Protein AF-A0AAN8GK12-F1 (afdb_monomer_lite)

Sequence (147 aa):
MERQEWARNTLERAATLGNDVYYRARRRQIDWPDCNQKQRMKSPSSPKFTSLEEAFSSIQSYLSTTTQSCQKYYKSCVCPSRKDISHCCRFHHNKAYNIQSYPQEDVHMIIPPGSYSVSARSHIDGINQSHIIHIREGQTVDVDFVL

Foldseek 3Di:
DVVVVVVVVVVVVVVVVVVVVVVVVVVVDDPDPDPPPPPPPVPVPPPPQVDPVSVVVVVVVVLVVVLVVLVVVVVPDPDADPVNVVCCVPRVVPPVPPPPPPPDDFDDDDDDFAWDKDKDADPPPRDIDIDIDGDDPPDDDGDDDDD

Structure (mmCIF, N/CA/C/O backbone):
data_AF-A0AAN8GK12-F1
#
_entry.id   AF-A0AAN8GK12-F1
#
loop_
_atom_site.group_PDB
_atom_site.id
_atom_site.type_symbol
_atom_site.label_atom_id
_atom_site.label_alt_id
_atom_site.label_comp_id
_atom_site.label_asym_id
_atom_site.label_entity_id
_atom_site.label_seq_id
_atom_site.pdbx_PDB_ins_code
_atom_site.Cartn_x
_atom_site.Cartn_y
_atom_site.Cartn_z
_atom_site.occupancy
_atom_site.B_iso_or_equiv
_atom_site.auth_seq_id
_atom_site.auth_comp_id
_atom_site.auth_asym_id
_atom_site.auth_atom_id
_atom_site.pdbx_PDB_model_num
ATOM 1 N N . MET A 1 1 ? 2.435 -26.836 -48.153 1.00 59.44 1 MET A N 1
ATOM 2 C CA . MET A 1 1 ? 3.652 -26.053 -47.835 1.00 59.44 1 MET A CA 1
ATOM 3 C C . MET A 1 1 ? 3.492 -25.197 -46.573 1.00 59.44 1 MET A C 1
ATOM 5 O O . MET A 1 1 ? 4.409 -25.175 -45.770 1.00 59.44 1 MET A O 1
ATOM 9 N N . GLU A 1 2 ? 2.319 -24.617 -46.307 1.00 74.44 2 GLU A N 1
ATOM 10 C CA . GLU A 1 2 ? 2.029 -23.738 -45.150 1.00 74.44 2 GLU A CA 1
ATOM 11 C C . GLU A 1 2 ? 2.400 -24.287 -43.749 1.00 74.44 2 GLU A C 1
ATOM 13 O O . GLU A 1 2 ? 2.982 -23.581 -42.929 1.00 74.44 2 GLU A O 1
ATOM 18 N N . ARG A 1 3 ? 2.143 -25.575 -43.468 1.00 77.75 3 ARG A N 1
ATOM 19 C CA . ARG A 1 3 ? 2.438 -26.189 -42.154 1.00 77.75 3 ARG A CA 1
ATOM 20 C C . ARG A 1 3 ? 3.937 -26.244 -41.829 1.00 77.75 3 ARG A C 1
ATOM 22 O O . ARG A 1 3 ? 4.320 -26.116 -40.669 1.00 77.75 3 ARG A O 1
ATOM 29 N N . GLN A 1 4 ? 4.779 -26.454 -42.841 1.00 82.00 4 GLN A N 1
ATOM 30 C CA . GLN A 1 4 ? 6.233 -26.520 -42.658 1.00 82.00 4 GLN A CA 1
ATOM 31 C C . GLN A 1 4 ? 6.817 -25.129 -42.402 1.00 82.00 4 GLN A C 1
ATOM 33 O O . GLN A 1 4 ? 7.702 -24.973 -41.565 1.00 82.00 4 GLN A O 1
ATOM 38 N N . GLU A 1 5 ? 6.272 -24.111 -43.061 1.00 85.25 5 GLU A N 1
ATOM 39 C CA . GLU A 1 5 ? 6.690 -22.723 -42.892 1.00 85.25 5 GLU A CA 1
ATOM 40 C C . GLU A 1 5 ? 6.255 -22.151 -41.537 1.00 85.25 5 GLU A C 1
ATOM 42 O O . GLU A 1 5 ? 7.057 -21.526 -40.843 1.00 85.25 5 GLU A O 1
ATOM 47 N N . TRP A 1 6 ? 5.038 -22.477 -41.085 1.00 88.75 6 TRP A N 1
ATOM 48 C CA . TRP A 1 6 ? 4.589 -22.186 -39.720 1.00 88.75 6 TRP A CA 1
ATOM 49 C C . TRP A 1 6 ? 5.506 -22.812 -38.660 1.00 88.75 6 TRP A C 1
ATOM 51 O O . TRP A 1 6 ? 5.907 -22.139 -37.705 1.00 88.75 6 TRP A O 1
ATOM 61 N N . ALA A 1 7 ? 5.874 -24.085 -38.836 1.00 91.25 7 ALA A N 1
ATOM 62 C CA . ALA A 1 7 ? 6.748 -24.790 -37.903 1.00 91.25 7 ALA A CA 1
ATOM 63 C C . ALA A 1 7 ? 8.144 -24.153 -37.858 1.00 91.25 7 ALA A C 1
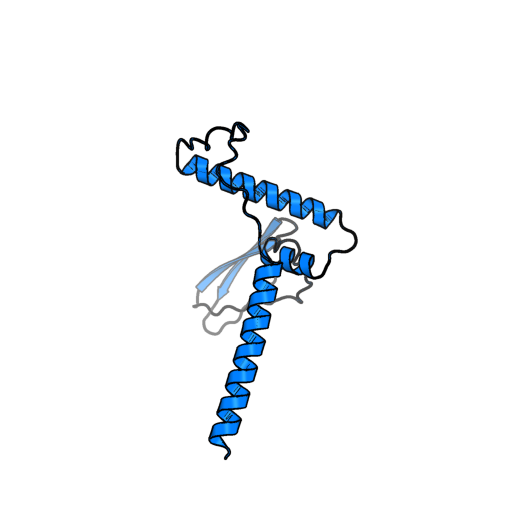ATOM 65 O O . ALA A 1 7 ? 8.675 -23.906 -36.775 1.00 91.25 7 ALA A O 1
ATOM 66 N N . ARG A 1 8 ? 8.705 -23.813 -39.026 1.00 91.44 8 ARG A N 1
ATOM 67 C CA . ARG A 1 8 ? 10.003 -23.137 -39.144 1.00 91.44 8 ARG A CA 1
ATOM 68 C C . ARG A 1 8 ? 9.999 -21.779 -38.440 1.00 91.44 8 ARG A C 1
ATOM 70 O O . ARG A 1 8 ? 10.873 -21.524 -37.619 1.00 91.44 8 ARG A O 1
ATOM 77 N N . ASN A 1 9 ? 8.985 -20.951 -38.693 1.00 91.94 9 ASN A N 1
ATOM 78 C CA . ASN A 1 9 ? 8.864 -19.617 -38.096 1.00 91.94 9 ASN A CA 1
ATOM 79 C C . ASN A 1 9 ? 8.667 -19.677 -36.572 1.00 91.94 9 ASN A C 1
ATOM 81 O O . ASN A 1 9 ? 9.206 -18.853 -35.832 1.00 91.94 9 ASN A O 1
ATOM 85 N N . THR A 1 10 ? 7.914 -20.666 -36.085 1.00 93.50 10 THR A N 1
ATOM 86 C CA . THR A 1 10 ? 7.683 -20.862 -34.646 1.00 93.50 10 THR A CA 1
ATOM 87 C C . THR A 1 10 ? 8.961 -21.305 -33.937 1.00 93.50 10 THR A C 1
ATOM 89 O O . THR A 1 10 ? 9.291 -20.771 -32.877 1.00 93.50 10 THR A O 1
ATOM 92 N N . LEU A 1 11 ? 9.710 -22.233 -34.540 1.00 94.31 11 LEU A N 1
ATOM 93 C CA . LEU A 1 11 ? 11.001 -22.692 -34.025 1.00 94.31 11 LEU A CA 1
ATOM 94 C C . LEU A 1 11 ? 12.042 -21.572 -34.012 1.00 94.31 11 LEU A C 1
ATOM 96 O O . LEU A 1 11 ? 12.731 -21.394 -33.012 1.00 94.31 11 LEU A O 1
ATOM 100 N N . GLU A 1 12 ? 12.119 -20.787 -35.086 1.00 95.12 12 GLU A N 1
ATOM 101 C CA . GLU A 1 12 ? 13.024 -19.642 -35.187 1.00 95.12 12 GLU A CA 1
ATOM 102 C C . GLU A 1 12 ? 12.725 -18.611 -34.092 1.00 95.12 12 GLU A C 1
ATOM 104 O O . GLU A 1 12 ? 13.612 -18.239 -33.324 1.00 95.12 12 GLU A O 1
ATOM 109 N N . ARG A 1 13 ? 11.449 -18.247 -33.913 1.00 93.62 13 ARG A N 1
ATOM 110 C CA . ARG A 1 13 ? 11.018 -17.327 -32.852 1.00 93.62 13 ARG A CA 1
ATOM 111 C C . ARG A 1 13 ? 11.324 -17.860 -31.450 1.00 93.62 13 ARG A C 1
ATOM 113 O O . ARG A 1 13 ? 11.760 -17.092 -30.590 1.00 93.62 13 ARG A O 1
ATOM 120 N N . ALA A 1 14 ? 11.093 -19.151 -31.209 1.00 96.06 14 ALA A N 1
ATOM 121 C CA . ALA A 1 14 ? 11.405 -19.787 -29.932 1.00 96.06 14 ALA A CA 1
ATOM 122 C C . ALA A 1 14 ? 12.916 -19.776 -29.652 1.00 96.06 14 ALA A C 1
ATOM 124 O O . ALA A 1 14 ? 13.329 -19.462 -28.535 1.00 96.06 14 ALA A O 1
ATOM 125 N N . ALA A 1 15 ? 13.740 -20.038 -30.669 1.00 95.50 15 ALA A N 1
ATOM 126 C CA . ALA A 1 15 ? 15.195 -19.996 -30.563 1.00 95.50 15 ALA A CA 1
ATOM 127 C C . ALA A 1 15 ? 15.713 -18.576 -30.281 1.00 95.50 15 ALA A C 1
ATOM 129 O O . ALA A 1 15 ? 16.569 -18.395 -29.411 1.00 95.50 15 ALA A O 1
ATOM 130 N N . THR A 1 16 ? 15.173 -17.555 -30.955 1.00 96.31 16 THR A N 1
ATOM 131 C CA . THR A 1 16 ? 15.524 -16.152 -30.687 1.00 96.31 16 THR A CA 1
ATOM 132 C C . THR A 1 16 ? 15.170 -15.763 -29.256 1.00 96.31 16 THR A C 1
ATOM 134 O O . THR A 1 16 ? 16.016 -15.228 -28.542 1.00 96.31 16 THR A O 1
ATOM 137 N N . LEU A 1 17 ? 13.952 -16.080 -28.802 1.00 95.88 17 LEU A N 1
ATOM 138 C CA . LEU A 1 17 ? 13.515 -15.768 -27.441 1.00 95.88 17 LEU A CA 1
ATOM 139 C C . LEU A 1 17 ? 14.358 -16.503 -26.388 1.00 95.88 17 LEU A C 1
ATOM 141 O O . LEU A 1 17 ? 14.730 -15.905 -25.379 1.00 95.88 17 LEU A O 1
ATOM 145 N N . GLY A 1 18 ? 14.688 -17.774 -26.633 1.00 96.75 18 GLY A N 1
ATOM 146 C CA . GLY A 1 18 ? 15.549 -18.570 -25.760 1.00 96.75 18 GLY A CA 1
ATOM 147 C C . GLY A 1 18 ? 16.941 -17.957 -25.602 1.00 96.75 18 GLY A C 1
ATOM 148 O O . GLY A 1 18 ? 17.416 -17.791 -24.477 1.00 96.75 18 GLY A O 1
ATOM 149 N N . ASN A 1 19 ? 17.558 -17.534 -26.708 1.00 97.06 19 ASN A N 1
ATOM 150 C CA . ASN A 1 19 ? 18.840 -16.826 -26.681 1.00 97.06 19 ASN A CA 1
ATOM 151 C C . ASN A 1 19 ? 18.746 -15.499 -25.921 1.00 97.06 19 ASN A C 1
ATOM 153 O O . ASN A 1 19 ? 19.589 -15.201 -25.075 1.00 97.06 19 ASN A O 1
ATOM 157 N N . ASP A 1 20 ? 17.694 -14.724 -26.164 1.00 95.94 20 ASP A N 1
ATOM 158 C CA . ASP A 1 20 ? 17.450 -13.456 -25.480 1.00 95.94 20 ASP A CA 1
ATOM 159 C C . ASP A 1 20 ? 17.355 -13.626 -23.961 1.00 95.94 20 ASP A C 1
ATOM 161 O O . ASP A 1 20 ? 17.958 -12.866 -23.195 1.00 95.94 20 ASP A O 1
ATOM 165 N N . VAL A 1 21 ? 16.610 -14.640 -23.515 1.00 96.06 21 VAL A N 1
ATOM 166 C CA . VAL A 1 21 ? 16.471 -14.993 -22.100 1.00 96.06 21 VAL A CA 1
ATOM 167 C C . VAL A 1 21 ? 17.815 -15.431 -21.526 1.00 96.06 21 VAL A C 1
ATOM 169 O O . VAL A 1 21 ? 18.203 -14.926 -20.472 1.00 96.06 21 VAL A O 1
ATOM 172 N N . TYR A 1 22 ? 18.561 -16.286 -22.230 1.00 95.06 22 TYR A N 1
ATOM 173 C CA . TYR A 1 22 ? 19.890 -16.731 -21.813 1.00 95.06 22 TYR A CA 1
ATOM 174 C C . TYR A 1 22 ? 20.859 -15.555 -21.625 1.00 95.06 22 TYR A C 1
ATOM 176 O O . TYR A 1 22 ? 21.443 -15.401 -20.553 1.00 95.06 22 TYR A O 1
ATOM 184 N N . TYR A 1 23 ? 20.986 -14.661 -22.609 1.00 96.25 23 TYR A N 1
ATOM 185 C CA . TYR A 1 23 ? 21.886 -13.510 -22.499 1.00 96.25 23 TYR A CA 1
ATOM 186 C C . TYR A 1 23 ? 21.418 -12.482 -21.461 1.00 96.25 23 TYR A C 1
ATOM 188 O O . TYR A 1 23 ? 22.244 -11.798 -20.850 1.00 96.25 23 TYR A O 1
ATOM 196 N N . ARG A 1 24 ? 20.106 -12.341 -21.221 1.00 92.88 24 ARG A N 1
ATOM 197 C CA . ARG A 1 24 ? 19.586 -11.527 -20.106 1.00 92.88 24 ARG A CA 1
ATOM 198 C C . ARG A 1 24 ? 19.921 -12.149 -18.752 1.00 92.88 24 ARG A C 1
ATOM 200 O O . ARG A 1 24 ? 20.340 -11.413 -17.864 1.00 92.88 24 ARG A O 1
ATOM 207 N N . ALA A 1 25 ? 19.761 -13.462 -18.599 1.00 91.25 25 ALA A N 1
ATOM 208 C CA . ALA A 1 25 ? 20.093 -14.182 -17.373 1.00 91.25 25 ALA A CA 1
ATOM 209 C C . ALA A 1 25 ? 21.598 -14.128 -17.092 1.00 91.25 25 ALA A C 1
ATOM 211 O O . ALA A 1 25 ? 21.996 -13.756 -15.997 1.00 91.25 25 ALA A O 1
ATOM 212 N N . ARG A 1 26 ? 22.432 -14.369 -18.109 1.00 90.75 26 ARG A N 1
ATOM 213 C CA . ARG A 1 26 ? 23.894 -14.284 -18.016 1.00 90.75 26 ARG A CA 1
ATOM 214 C C . ARG A 1 26 ? 24.384 -12.886 -17.635 1.00 90.75 26 ARG A C 1
ATOM 216 O O . ARG A 1 26 ? 25.272 -12.759 -16.808 1.00 90.75 26 ARG A O 1
ATOM 223 N N . ARG A 1 27 ? 23.778 -11.818 -18.170 1.00 87.88 27 ARG A N 1
ATOM 224 C CA . ARG A 1 27 ? 24.081 -10.434 -17.738 1.00 87.88 27 ARG A CA 1
ATOM 225 C C . ARG A 1 27 ? 23.664 -10.136 -16.297 1.00 87.88 27 ARG A C 1
ATOM 227 O O . ARG A 1 27 ? 24.172 -9.193 -15.707 1.00 87.88 27 ARG A O 1
ATOM 234 N N . ARG A 1 28 ? 22.710 -10.896 -15.760 1.00 86.25 28 ARG A N 1
ATOM 235 C CA . ARG A 1 28 ? 22.247 -10.827 -14.368 1.00 86.25 28 ARG A CA 1
ATOM 236 C C . ARG A 1 28 ? 22.865 -11.924 -13.508 1.00 86.25 28 ARG A C 1
ATOM 238 O O . ARG A 1 28 ? 22.375 -12.152 -12.405 1.00 86.25 28 ARG A O 1
ATOM 245 N N . GLN A 1 29 ? 23.882 -12.623 -14.006 1.00 82.19 29 GLN A N 1
ATOM 246 C CA . GLN A 1 29 ? 24.597 -13.594 -13.206 1.00 82.19 29 GLN A CA 1
ATOM 247 C C . GLN A 1 29 ? 25.250 -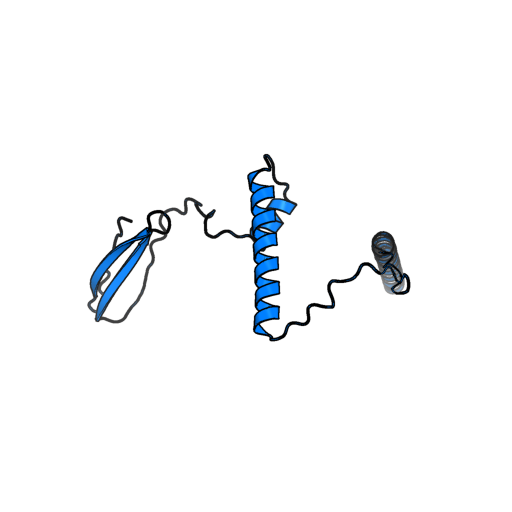12.832 -12.056 1.00 82.19 29 GLN A C 1
ATOM 249 O O . GLN A 1 29 ? 26.110 -11.980 -12.261 1.00 82.19 29 GLN A O 1
ATOM 254 N N . ILE A 1 30 ? 24.748 -13.088 -10.856 1.00 79.31 30 ILE A N 1
ATOM 255 C CA . ILE A 1 30 ? 25.344 -12.620 -9.618 1.00 79.31 30 ILE A CA 1
ATOM 256 C C . ILE A 1 30 ? 26.278 -13.744 -9.199 1.00 79.31 30 ILE A C 1
ATOM 258 O O . ILE A 1 30 ? 25.814 -14.859 -8.949 1.00 79.31 30 ILE A O 1
ATOM 262 N N . ASP A 1 31 ? 27.576 -13.455 -9.148 1.00 76.31 31 ASP A N 1
ATOM 263 C CA . ASP A 1 31 ? 28.513 -14.311 -8.434 1.00 76.31 31 ASP A CA 1
ATOM 264 C C . ASP A 1 31 ? 28.177 -14.183 -6.956 1.00 76.31 31 ASP A C 1
ATOM 266 O O . ASP A 1 31 ? 28.542 -13.224 -6.271 1.00 76.31 31 ASP A O 1
ATOM 270 N N . TRP A 1 32 ? 27.375 -15.133 -6.485 1.00 68.19 32 TRP A N 1
ATOM 271 C CA . TRP A 1 32 ? 27.156 -15.296 -5.065 1.00 68.19 32 TRP A CA 1
ATOM 272 C C . TRP A 1 32 ? 28.509 -15.649 -4.455 1.00 68.19 32 TRP A C 1
ATOM 274 O O . TRP A 1 32 ? 29.127 -16.619 -4.902 1.00 68.19 32 TRP A O 1
ATOM 284 N N . PRO A 1 33 ? 29.005 -14.870 -3.482 1.00 64.69 33 PRO A N 1
ATOM 285 C CA . PRO A 1 33 ? 30.256 -15.199 -2.829 1.00 64.69 33 PRO A CA 1
ATOM 286 C C . PRO A 1 33 ? 30.152 -16.615 -2.263 1.00 64.69 33 PRO A C 1
ATOM 288 O O . PRO A 1 33 ? 29.170 -16.959 -1.600 1.00 64.69 33 PRO A O 1
ATOM 291 N N . ASP A 1 34 ? 31.153 -17.438 -2.570 1.00 60.97 34 ASP A N 1
ATOM 292 C CA . ASP A 1 34 ? 31.234 -18.806 -2.083 1.00 60.97 34 ASP A CA 1
ATOM 293 C C . ASP A 1 34 ? 31.161 -18.771 -0.548 1.00 60.97 34 ASP A C 1
ATOM 295 O O . ASP A 1 34 ? 31.974 -18.125 0.124 1.00 60.97 34 ASP A O 1
ATOM 299 N N . CYS A 1 35 ? 30.160 -19.452 0.012 1.00 55.00 35 CYS A N 1
ATOM 300 C CA . CYS A 1 35 ? 29.908 -19.547 1.454 1.00 55.00 35 CYS A CA 1
ATOM 301 C C . CYS A 1 35 ? 31.143 -20.056 2.232 1.00 55.00 35 CYS A C 1
ATOM 303 O O . CYS A 1 35 ? 31.200 -19.973 3.460 1.00 55.00 35 CYS A O 1
ATOM 305 N N . ASN A 1 36 ? 32.148 -20.590 1.536 1.00 52.88 36 ASN A N 1
ATOM 306 C CA . ASN A 1 36 ? 33.360 -21.129 2.130 1.00 52.88 36 ASN A CA 1
ATOM 307 C C . ASN A 1 36 ? 34.418 -20.102 2.535 1.00 52.88 36 ASN A C 1
ATOM 309 O O . ASN A 1 36 ? 35.355 -20.468 3.255 1.00 52.88 36 ASN A O 1
ATOM 313 N N . GLN A 1 37 ? 34.286 -18.822 2.178 1.00 51.56 37 GLN A N 1
ATOM 314 C CA . GLN A 1 37 ? 35.198 -17.816 2.709 1.00 51.56 37 GLN A CA 1
ATOM 315 C C . GLN A 1 37 ? 34.747 -17.403 4.109 1.00 51.56 37 GLN A C 1
ATOM 317 O O . GLN A 1 37 ? 34.008 -16.445 4.311 1.00 51.56 37 GLN A O 1
ATOM 322 N N . LYS A 1 38 ? 35.237 -18.167 5.090 1.00 52.09 38 LYS A N 1
ATOM 323 C CA . LYS A 1 38 ? 35.250 -17.882 6.528 1.00 52.09 38 LYS A CA 1
ATOM 324 C C . LYS A 1 38 ? 35.940 -16.543 6.822 1.00 52.09 38 LYS A C 1
ATOM 326 O O . LYS A 1 38 ? 36.965 -16.495 7.499 1.00 52.09 38 LYS A O 1
ATOM 331 N N . GLN A 1 39 ? 35.379 -15.428 6.374 1.00 51.69 39 GLN A N 1
ATOM 332 C CA . GLN A 1 39 ? 35.595 -14.173 7.058 1.00 51.69 39 GLN A CA 1
ATOM 333 C C . GLN A 1 39 ? 34.758 -14.222 8.327 1.00 51.69 39 GLN A C 1
ATOM 335 O O . GLN A 1 39 ? 33.555 -13.985 8.337 1.00 51.69 39 GLN A O 1
ATOM 340 N N . ARG A 1 40 ? 35.477 -14.522 9.413 1.00 47.25 40 ARG A N 1
ATOM 341 C CA . ARG A 1 40 ? 35.248 -14.062 10.788 1.00 47.25 40 ARG A CA 1
ATOM 342 C C . ARG A 1 40 ? 35.077 -12.532 10.849 1.00 47.25 40 ARG A C 1
ATOM 344 O O . ARG A 1 40 ? 35.705 -11.866 11.668 1.00 47.25 40 ARG A O 1
ATOM 351 N N . MET A 1 41 ? 34.175 -11.956 10.061 1.00 44.81 41 MET A N 1
ATOM 352 C CA . MET A 1 41 ? 33.330 -10.934 10.642 1.00 44.81 41 MET A CA 1
ATOM 353 C C . MET A 1 41 ? 32.585 -11.694 11.722 1.00 44.81 41 MET A C 1
ATOM 355 O O . MET A 1 41 ? 31.910 -12.682 11.439 1.00 44.81 41 MET A O 1
ATOM 359 N N . LYS A 1 42 ? 32.809 -11.329 12.982 1.00 49.81 42 LYS A N 1
ATOM 360 C CA . LYS A 1 42 ? 31.868 -11.697 14.025 1.00 49.81 42 LYS A CA 1
ATOM 361 C C . LYS A 1 42 ? 30.536 -11.158 13.509 1.00 49.81 42 LYS A C 1
ATOM 363 O O . LYS A 1 42 ? 30.266 -9.974 13.674 1.00 49.81 42 LYS A O 1
ATOM 368 N N . SER A 1 43 ? 29.738 -11.993 12.837 1.00 47.44 43 SER A N 1
ATOM 369 C CA . SER A 1 43 ? 28.304 -11.790 12.847 1.00 47.44 43 SER A CA 1
ATOM 370 C C . SER A 1 43 ? 28.029 -11.565 14.327 1.00 47.44 43 SER A C 1
ATOM 372 O O . SER A 1 43 ? 28.452 -12.434 15.110 1.00 47.44 43 SER A O 1
ATOM 374 N N . PRO A 1 44 ? 27.470 -10.418 14.761 1.00 51.94 44 PRO A N 1
ATOM 375 C CA . PRO A 1 44 ? 26.889 -10.391 16.091 1.00 51.94 44 PRO A CA 1
ATOM 376 C C . PRO A 1 44 ? 26.048 -11.655 16.118 1.00 51.94 44 PRO A C 1
ATOM 378 O O . PRO A 1 44 ? 25.256 -11.861 15.195 1.00 51.94 44 PRO A O 1
ATOM 381 N N . SER A 1 45 ? 26.440 -12.580 17.003 1.00 57.31 45 SER A N 1
ATOM 382 C CA . SER A 1 45 ? 25.903 -13.934 17.106 1.00 57.31 45 SER A CA 1
ATOM 383 C C . SER A 1 45 ? 24.462 -13.889 16.657 1.00 57.31 45 SER A C 1
ATOM 385 O O . SER A 1 45 ? 23.753 -13.073 17.250 1.00 57.31 45 SER A O 1
ATOM 387 N N . SER A 1 46 ? 24.105 -14.633 15.594 1.00 56.62 46 SER A N 1
ATOM 388 C CA . SER A 1 46 ? 22.751 -14.683 15.018 1.00 56.62 46 SER A CA 1
ATOM 389 C C . SER A 1 46 ? 21.769 -14.315 16.115 1.00 56.62 46 SER A C 1
ATOM 391 O O . SER A 1 46 ? 21.765 -15.078 17.090 1.00 56.62 46 SER A O 1
ATOM 393 N N . PRO A 1 47 ? 21.159 -13.106 16.070 1.00 58.28 47 PRO A N 1
ATOM 394 C CA . PRO A 1 47 ? 20.588 -12.473 17.249 1.00 58.28 47 PRO A CA 1
ATOM 395 C C . PRO A 1 47 ? 19.780 -13.536 17.953 1.00 58.28 47 PRO A C 1
ATOM 397 O O . PRO A 1 47 ? 18.874 -14.124 17.359 1.00 58.28 47 PRO A O 1
ATOM 400 N N . LYS A 1 48 ? 20.245 -13.918 19.146 1.00 60.91 48 LYS A N 1
ATOM 401 C CA . LYS A 1 48 ? 19.566 -14.924 19.947 1.00 60.91 48 LYS A CA 1
ATOM 402 C C . LYS A 1 48 ? 18.328 -14.213 20.447 1.00 60.91 48 LYS A C 1
ATOM 404 O O . LYS A 1 48 ? 18.329 -13.719 21.564 1.00 60.91 48 LYS A O 1
ATOM 409 N N . PHE A 1 49 ? 17.340 -14.074 19.570 1.00 58.72 49 PHE A N 1
ATOM 410 C CA . PHE A 1 49 ? 16.052 -13.534 19.924 1.00 58.72 49 PHE A CA 1
ATOM 411 C C . PHE A 1 49 ? 15.528 -14.468 20.998 1.00 58.72 49 PHE A C 1
ATOM 413 O O . PHE A 1 49 ? 15.305 -15.658 20.769 1.00 58.72 49 PHE A O 1
ATOM 420 N N . THR A 1 50 ? 15.457 -13.940 22.208 1.00 76.19 50 THR A N 1
ATOM 421 C CA . THR A 1 50 ? 15.050 -14.690 23.392 1.00 76.19 50 THR A CA 1
ATOM 422 C C . THR A 1 50 ? 13.549 -14.962 23.369 1.00 76.19 50 THR A C 1
ATOM 424 O O . THR A 1 50 ? 13.060 -15.845 24.069 1.00 76.19 50 THR A O 1
ATOM 427 N N . SER A 1 51 ? 12.821 -14.241 22.513 1.00 87.38 51 SER A N 1
ATOM 428 C CA . SER A 1 51 ? 11.391 -14.376 22.283 1.00 87.38 51 SER A CA 1
ATOM 429 C C . SER A 1 51 ? 11.014 -13.953 20.859 1.00 87.38 51 SER A C 1
ATOM 431 O O . SER A 1 51 ? 11.751 -13.227 20.187 1.00 87.38 51 SER A O 1
ATOM 433 N N . LEU A 1 52 ? 9.831 -14.379 20.407 1.00 89.94 52 LEU A N 1
ATOM 434 C CA . LEU A 1 52 ? 9.235 -13.911 19.150 1.00 89.94 52 LEU A CA 1
ATOM 435 C C . LEU A 1 52 ? 9.019 -12.390 19.151 1.00 89.94 52 LEU A C 1
ATOM 437 O O . LEU A 1 52 ? 9.206 -11.748 18.122 1.00 89.94 52 LEU A O 1
ATOM 441 N N . GLU A 1 53 ? 8.692 -11.814 20.309 1.00 90.81 53 GLU A N 1
ATOM 442 C CA . GLU A 1 53 ? 8.468 -10.374 20.468 1.00 90.81 53 GLU A CA 1
ATOM 443 C C . GLU A 1 53 ? 9.739 -9.563 20.193 1.00 90.81 53 GLU A C 1
ATOM 445 O O . GLU A 1 53 ? 9.699 -8.530 19.526 1.00 90.81 53 GLU A O 1
ATOM 450 N N . GLU A 1 54 ? 10.896 -10.061 20.634 1.00 87.56 54 GLU A N 1
ATOM 451 C CA . GLU A 1 54 ? 12.191 -9.428 20.374 1.00 87.56 54 GLU A CA 1
ATOM 452 C C . GLU A 1 54 ? 12.556 -9.476 18.880 1.00 87.56 54 GLU A C 1
ATOM 454 O O . GLU A 1 54 ? 13.061 -8.499 18.322 1.00 87.56 54 GLU A O 1
ATOM 459 N N . ALA A 1 55 ? 12.243 -10.588 18.205 1.00 91.00 55 ALA A N 1
ATOM 460 C CA . ALA A 1 55 ? 12.431 -10.720 16.763 1.00 91.00 55 ALA A CA 1
ATOM 461 C C . ALA A 1 55 ? 11.534 -9.748 15.978 1.00 91.00 55 ALA A C 1
ATOM 463 O O . ALA A 1 55 ? 12.026 -9.026 15.106 1.00 91.00 55 ALA A O 1
ATOM 464 N N . PHE A 1 56 ? 10.239 -9.672 16.306 1.00 94.50 56 PHE A N 1
ATOM 465 C CA . PHE A 1 56 ? 9.322 -8.728 15.661 1.00 94.50 56 PHE A CA 1
ATOM 466 C C . PHE A 1 56 ? 9.688 -7.273 15.960 1.00 94.50 56 PHE A C 1
ATOM 468 O O . PHE A 1 56 ? 9.692 -6.456 15.039 1.00 94.50 56 PHE A O 1
ATOM 475 N N . SER A 1 57 ? 10.104 -6.964 17.191 1.00 90.19 57 SER A N 1
ATOM 476 C CA . SER A 1 57 ? 10.608 -5.638 17.573 1.00 90.19 57 SER A CA 1
ATOM 477 C C . SER A 1 57 ? 11.851 -5.244 16.772 1.00 90.19 57 SER A C 1
ATOM 479 O O . SER A 1 57 ? 11.976 -4.104 16.324 1.00 90.19 57 SER A O 1
ATOM 481 N N . SER A 1 58 ? 12.767 -6.188 16.535 1.00 92.06 58 SER A N 1
ATOM 482 C CA . SER A 1 58 ? 13.957 -5.960 15.711 1.00 92.06 58 SER A CA 1
ATOM 483 C C . SER A 1 58 ? 13.596 -5.656 14.256 1.00 92.06 58 SER A C 1
ATOM 485 O O . SER A 1 58 ? 14.088 -4.674 13.691 1.00 92.06 58 SER A O 1
ATOM 487 N N . ILE A 1 59 ? 12.682 -6.435 13.668 1.00 93.12 59 ILE A N 1
ATOM 488 C CA . ILE A 1 59 ? 12.176 -6.193 12.310 1.00 93.12 59 ILE A CA 1
ATOM 489 C C . ILE A 1 59 ? 11.482 -4.829 12.244 1.00 93.12 59 ILE A C 1
ATOM 491 O O . ILE A 1 59 ? 11.773 -4.036 11.351 1.00 93.12 59 ILE A O 1
ATOM 495 N N . GLN A 1 60 ? 10.614 -4.516 13.206 1.00 91.19 60 GLN A N 1
ATOM 496 C CA . GLN A 1 60 ? 9.906 -3.239 13.272 1.00 91.19 60 GLN A CA 1
ATOM 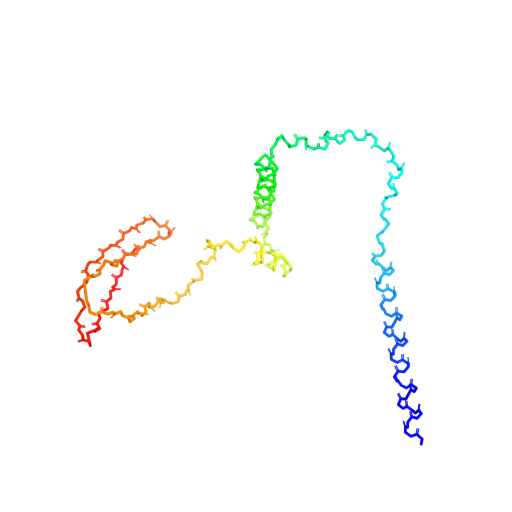497 C C . GLN A 1 60 ? 10.873 -2.055 13.375 1.00 91.19 60 GLN A C 1
ATOM 499 O O . GLN A 1 60 ? 10.696 -1.053 12.676 1.00 91.19 60 GLN A O 1
ATOM 504 N N . SER A 1 61 ? 11.914 -2.174 14.200 1.00 90.94 61 SER A N 1
ATOM 505 C CA . SER A 1 61 ? 12.969 -1.167 14.322 1.00 90.94 61 SER A CA 1
ATOM 506 C C . SER A 1 61 ? 13.686 -0.961 12.987 1.00 90.94 61 SER A C 1
ATOM 508 O O . SER A 1 61 ? 13.757 0.163 12.489 1.00 90.94 61 SER A O 1
ATOM 510 N N . TYR A 1 62 ? 14.105 -2.046 12.328 1.00 93.19 62 TYR A N 1
ATOM 511 C CA . TYR A 1 62 ? 14.784 -1.979 11.034 1.00 93.19 62 TYR A CA 1
ATOM 512 C C . TYR A 1 62 ? 13.912 -1.348 9.937 1.00 93.19 62 TYR A C 1
ATOM 514 O O . TYR A 1 62 ? 14.375 -0.482 9.186 1.00 93.19 62 TYR A O 1
ATOM 522 N N . LEU A 1 63 ? 12.631 -1.724 9.869 1.00 90.75 63 LEU A N 1
ATOM 523 C CA . LEU A 1 63 ? 11.660 -1.134 8.942 1.00 90.75 63 LEU A CA 1
ATOM 524 C C . LEU A 1 63 ? 11.460 0.364 9.211 1.00 90.75 63 LEU A C 1
ATOM 526 O O . LEU A 1 63 ? 11.408 1.163 8.270 1.00 90.75 63 LEU A O 1
ATOM 530 N N . SER A 1 64 ? 11.412 0.761 10.484 1.00 87.62 64 SER A N 1
ATOM 531 C CA . SER A 1 64 ? 11.265 2.160 10.900 1.00 87.62 64 SER A CA 1
ATOM 532 C C . SER A 1 64 ? 12.497 2.991 10.531 1.00 87.62 64 SER A C 1
ATOM 534 O O . SER A 1 64 ? 12.370 4.052 9.915 1.00 87.62 64 SER A O 1
ATOM 536 N N . THR A 1 65 ? 13.702 2.495 10.829 1.00 89.81 65 THR A N 1
ATOM 537 C CA . THR A 1 65 ? 14.969 3.155 10.473 1.00 89.81 65 THR A CA 1
ATOM 538 C C . THR A 1 65 ? 15.138 3.287 8.961 1.00 89.81 65 THR A C 1
ATOM 540 O O . THR A 1 65 ? 15.555 4.342 8.472 1.00 89.81 65 THR A O 1
ATOM 543 N N . THR A 1 66 ? 14.776 2.245 8.208 1.00 89.06 66 THR A N 1
ATOM 544 C CA . THR A 1 66 ? 14.836 2.260 6.741 1.00 89.06 66 THR A CA 1
ATOM 545 C C . THR A 1 66 ? 13.866 3.300 6.181 1.00 89.06 66 THR A C 1
ATOM 547 O O . THR A 1 66 ? 14.269 4.148 5.389 1.00 89.06 66 THR A O 1
ATOM 550 N N . THR A 1 67 ? 12.626 3.329 6.681 1.00 87.25 67 THR A N 1
ATOM 551 C CA . THR A 1 67 ? 11.615 4.328 6.294 1.00 87.25 67 THR A CA 1
ATOM 552 C C . THR A 1 67 ? 12.085 5.755 6.569 1.00 87.25 67 THR A C 1
ATOM 554 O O . THR A 1 67 ? 11.968 6.626 5.705 1.00 87.25 67 THR A O 1
ATOM 557 N N . GLN A 1 68 ? 12.675 6.005 7.740 1.00 84.81 68 GLN A N 1
ATOM 558 C CA . GLN A 1 68 ? 13.192 7.327 8.089 1.00 84.81 68 GLN A CA 1
ATOM 559 C C . GLN A 1 68 ? 14.368 7.742 7.193 1.00 84.81 68 GLN A C 1
ATOM 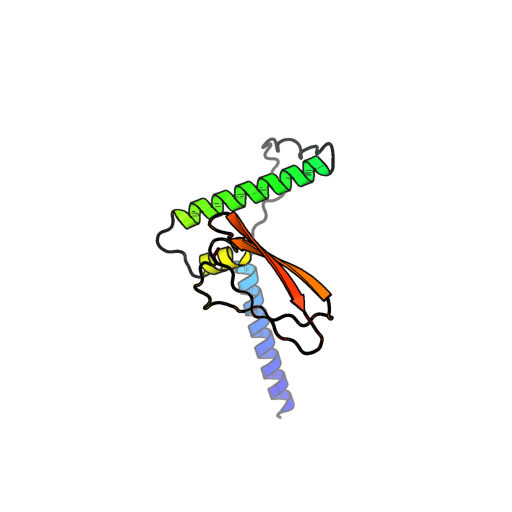561 O O . GLN A 1 68 ? 14.472 8.905 6.798 1.00 84.81 68 GLN A O 1
ATOM 566 N N . SER A 1 69 ? 15.249 6.801 6.854 1.00 84.31 69 SER A N 1
ATOM 567 C CA . SER A 1 69 ? 16.384 7.041 5.957 1.00 84.31 69 SER A CA 1
ATOM 568 C C . SER A 1 69 ? 15.919 7.388 4.542 1.00 84.31 69 SER A C 1
ATOM 570 O O . SER A 1 69 ? 16.376 8.383 3.978 1.00 84.31 69 SER A O 1
ATOM 572 N N . CYS A 1 70 ? 14.943 6.649 4.007 1.00 81.00 70 CYS A N 1
ATOM 573 C CA . CYS A 1 70 ? 14.300 6.962 2.731 1.00 81.00 70 CYS A CA 1
ATOM 574 C C . CYS A 1 70 ? 13.645 8.349 2.763 1.00 81.00 70 CYS A C 1
ATOM 576 O O . CYS A 1 70 ? 13.863 9.162 1.867 1.00 81.00 70 CYS A O 1
ATOM 578 N N . GLN A 1 71 ? 12.906 8.672 3.829 1.00 80.62 71 GLN A N 1
ATOM 579 C CA . GLN A 1 71 ? 12.275 9.983 3.976 1.00 80.62 71 GLN A CA 1
ATOM 580 C C . GLN A 1 71 ? 13.304 11.125 3.982 1.00 80.62 71 GLN A C 1
ATOM 582 O O . GLN A 1 71 ? 13.085 12.140 3.323 1.00 80.62 71 GLN A O 1
ATOM 587 N N . LYS A 1 72 ? 14.423 10.974 4.704 1.00 82.56 72 LYS A N 1
ATOM 588 C CA . LYS A 1 72 ? 15.515 11.963 4.719 1.00 82.56 72 LYS A CA 1
ATOM 589 C C . LYS A 1 72 ? 16.116 12.149 3.328 1.00 82.56 72 LYS A C 1
ATOM 591 O O . LYS A 1 72 ? 16.256 13.287 2.889 1.00 82.56 72 LYS A O 1
ATOM 596 N N . TYR A 1 73 ? 16.401 11.050 2.629 1.00 83.50 73 TYR A N 1
ATOM 597 C CA . TYR A 1 73 ? 16.929 11.078 1.267 1.00 83.50 73 TYR A CA 1
ATOM 598 C C . TYR A 1 73 ? 16.008 11.865 0.328 1.00 83.50 73 TYR A C 1
ATOM 600 O O . TYR A 1 73 ? 16.444 12.839 -0.284 1.00 83.50 73 TYR A O 1
ATOM 608 N N . TYR A 1 74 ? 14.716 11.532 0.291 1.00 73.25 74 TYR A N 1
ATOM 609 C CA . 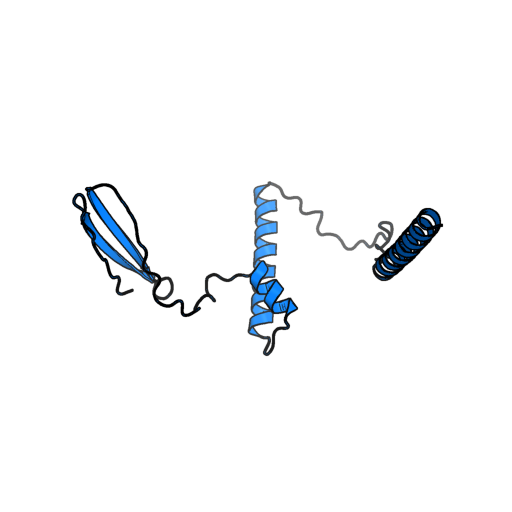TYR A 1 74 ? 13.772 12.199 -0.607 1.00 73.25 74 TYR A CA 1
ATOM 610 C C . TYR A 1 74 ? 13.479 13.649 -0.227 1.00 73.25 74 TYR A C 1
ATOM 612 O O . TYR A 1 74 ? 13.354 14.479 -1.119 1.00 73.25 74 TYR A O 1
ATOM 620 N N . LYS A 1 75 ? 13.442 13.993 1.068 1.00 75.69 75 LYS A N 1
ATOM 621 C CA . LYS A 1 75 ? 13.324 15.395 1.510 1.00 75.69 75 LYS A CA 1
ATOM 622 C C . LYS A 1 75 ? 14.526 16.246 1.098 1.00 75.69 75 LYS A C 1
ATOM 624 O O . LYS A 1 75 ? 14.372 17.441 0.882 1.00 75.69 75 LYS A O 1
ATOM 629 N N . SER A 1 76 ? 15.710 15.642 1.016 1.00 76.88 76 SER A N 1
ATOM 630 C CA . SER A 1 76 ? 16.940 16.326 0.601 1.00 76.88 76 SER A CA 1
ATOM 631 C C . SER A 1 76 ? 17.142 16.372 -0.919 1.00 76.88 76 SER A C 1
ATOM 633 O O . SER A 1 76 ? 18.036 17.067 -1.396 1.00 76.88 76 SER A O 1
ATOM 635 N N . CYS A 1 77 ? 16.339 15.634 -1.691 1.00 73.38 77 CYS A N 1
ATOM 636 C CA . CYS A 1 77 ? 16.524 15.496 -3.129 1.00 73.38 77 CYS A CA 1
ATOM 637 C C . CYS A 1 77 ? 15.701 16.548 -3.883 1.00 73.38 77 CYS A C 1
ATOM 639 O O . CYS A 1 77 ? 14.481 16.598 -3.759 1.00 73.38 77 CYS A O 1
ATOM 641 N N . VAL A 1 78 ? 16.366 17.370 -4.697 1.00 60.88 78 VAL A N 1
ATOM 642 C CA . VAL A 1 78 ? 15.723 18.470 -5.439 1.00 60.88 78 VAL A CA 1
ATOM 643 C C . VAL A 1 78 ? 14.920 17.958 -6.649 1.00 60.88 78 VAL A C 1
ATOM 645 O O . VAL A 1 78 ? 13.962 18.605 -7.059 1.00 60.88 78 VAL A O 1
ATOM 648 N N . CYS A 1 79 ? 15.245 16.769 -7.180 1.00 62.59 79 CYS A N 1
ATOM 649 C CA . CYS A 1 79 ? 14.567 16.166 -8.335 1.00 62.59 79 CYS A CA 1
ATOM 650 C C . CYS A 1 79 ? 14.505 14.624 -8.218 1.00 62.59 79 CYS A C 1
ATOM 652 O O . CYS A 1 79 ? 15.449 13.951 -8.637 1.00 62.59 79 CYS A O 1
ATOM 654 N N . PRO A 1 80 ? 13.428 14.027 -7.679 1.00 68.81 80 PRO A N 1
ATOM 655 C CA . PRO A 1 80 ? 13.287 12.570 -7.622 1.00 68.81 80 PRO A CA 1
ATOM 656 C C . PRO A 1 80 ? 13.054 11.969 -9.020 1.00 68.81 80 PRO A C 1
ATOM 658 O O . PRO A 1 80 ? 12.278 12.499 -9.818 1.00 68.81 80 PRO A O 1
ATOM 661 N N . SER A 1 81 ? 13.697 10.838 -9.336 1.00 77.50 81 SER A N 1
ATOM 662 C CA . SER A 1 81 ? 13.479 10.152 -10.616 1.00 77.50 81 SER A CA 1
ATOM 663 C C . SER A 1 81 ? 12.107 9.466 -10.673 1.00 77.50 81 SER A C 1
ATOM 665 O O . SER A 1 81 ? 11.459 9.203 -9.662 1.00 77.50 81 SER A O 1
ATOM 667 N N . ARG A 1 82 ? 11.662 9.061 -11.869 1.00 75.38 82 ARG A N 1
ATOM 668 C CA . ARG A 1 82 ? 10.392 8.325 -12.038 1.00 75.38 82 ARG A CA 1
ATOM 669 C C . ARG A 1 82 ? 10.346 7.002 -11.252 1.00 75.38 82 ARG A C 1
ATOM 671 O O . ARG A 1 82 ? 9.272 6.568 -10.841 1.00 75.38 82 ARG A O 1
ATOM 678 N N . LYS A 1 83 ? 11.504 6.364 -11.033 1.00 79.69 83 LYS A N 1
ATOM 679 C CA . LYS A 1 83 ? 11.621 5.141 -10.218 1.00 79.69 83 LYS A CA 1
ATOM 680 C C . LYS A 1 83 ? 11.489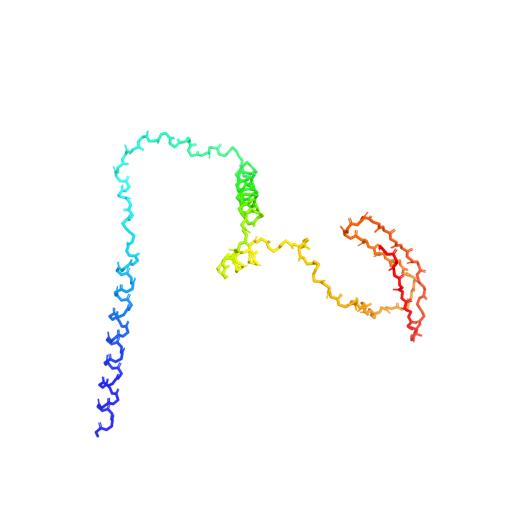 5.447 -8.730 1.00 79.69 83 LYS A C 1
ATOM 682 O O . LYS A 1 83 ? 10.840 4.691 -8.015 1.00 79.69 83 LYS A O 1
ATOM 687 N N . ASP A 1 84 ? 12.039 6.574 -8.307 1.00 76.56 84 ASP A N 1
ATOM 688 C CA . ASP A 1 84 ? 11.977 7.056 -6.931 1.00 76.56 84 ASP A CA 1
ATOM 689 C C . ASP A 1 84 ? 10.548 7.422 -6.541 1.00 76.56 84 ASP A C 1
ATOM 691 O O . ASP A 1 84 ? 10.052 6.993 -5.503 1.00 76.56 84 ASP A O 1
ATOM 695 N N . ILE A 1 85 ? 9.836 8.105 -7.442 1.00 74.00 85 ILE A N 1
ATOM 696 C CA . ILE A 1 85 ? 8.404 8.388 -7.295 1.00 74.00 85 ILE A CA 1
ATOM 697 C C . ILE A 1 85 ? 7.622 7.073 -7.162 1.00 74.00 85 ILE A C 1
ATOM 699 O O . ILE A 1 85 ? 6.835 6.914 -6.233 1.00 74.00 85 ILE A O 1
ATOM 703 N N . SER A 1 86 ? 7.880 6.086 -8.030 1.00 78.94 86 SER A N 1
ATOM 704 C CA . SER A 1 86 ? 7.215 4.778 -7.954 1.00 78.94 86 SER A CA 1
ATOM 705 C C . SER A 1 86 ? 7.514 4.024 -6.654 1.00 78.94 86 SER A C 1
ATOM 707 O O . SER A 1 86 ? 6.628 3.346 -6.134 1.00 78.94 86 SER A O 1
ATOM 709 N N . HIS A 1 87 ? 8.741 4.100 -6.145 1.00 78.94 87 HIS A N 1
ATOM 710 C CA . HIS A 1 87 ? 9.130 3.501 -4.872 1.00 78.94 87 HIS A CA 1
ATOM 711 C C . HIS A 1 87 ? 8.403 4.187 -3.705 1.00 78.94 87 HIS A C 1
ATOM 713 O O . HIS A 1 87 ? 7.762 3.506 -2.901 1.00 78.94 87 HIS A O 1
ATOM 719 N N . CYS A 1 88 ? 8.418 5.522 -3.660 1.00 71.50 88 CYS A N 1
ATOM 720 C CA . CYS A 1 88 ? 7.718 6.310 -2.648 1.00 71.50 88 CYS A CA 1
ATOM 721 C C . CYS A 1 88 ? 6.219 6.009 -2.631 1.00 71.50 88 CYS A C 1
ATOM 723 O O . CYS A 1 88 ? 5.673 5.701 -1.577 1.00 71.50 88 CYS A O 1
ATOM 725 N N . CYS A 1 89 ? 5.559 6.008 -3.792 1.00 72.06 89 CYS A N 1
ATOM 726 C CA . CYS A 1 89 ? 4.128 5.720 -3.884 1.00 72.06 89 CYS A CA 1
ATOM 727 C C . CYS A 1 89 ? 3.765 4.294 -3.450 1.00 72.06 89 CYS A C 1
ATOM 729 O O . CYS A 1 89 ? 2.639 4.075 -3.014 1.00 72.06 89 CYS A O 1
ATOM 731 N N . ARG A 1 90 ? 4.683 3.327 -3.578 1.00 74.62 90 ARG A N 1
ATOM 732 C CA . ARG A 1 90 ? 4.423 1.913 -3.277 1.00 74.62 90 ARG A CA 1
ATOM 733 C C . ARG A 1 90 ? 4.714 1.537 -1.825 1.00 74.62 90 ARG A C 1
ATOM 735 O O . ARG A 1 90 ? 4.028 0.678 -1.285 1.00 74.62 90 ARG A O 1
ATOM 742 N N . PHE A 1 91 ? 5.725 2.149 -1.213 1.00 75.75 91 PHE A N 1
ATOM 743 C CA . PHE A 1 91 ? 6.240 1.726 0.097 1.00 75.75 91 PHE A CA 1
ATOM 744 C C . PHE A 1 91 ? 6.168 2.808 1.171 1.00 75.75 91 PHE A C 1
ATOM 746 O O . PHE A 1 91 ? 6.130 2.501 2.359 1.00 75.75 91 PHE A O 1
ATOM 753 N N . HIS A 1 92 ? 6.124 4.072 0.764 1.00 70.25 92 HIS A N 1
ATOM 754 C CA . HIS A 1 92 ? 6.092 5.224 1.658 1.00 70.25 92 HIS A CA 1
ATOM 755 C C . HIS A 1 92 ? 4.914 6.122 1.339 1.00 70.25 92 HIS A C 1
ATOM 757 O O . HIS A 1 92 ? 5.050 7.335 1.475 1.00 70.25 92 HIS A O 1
ATOM 763 N N . HIS A 1 93 ? 3.794 5.544 0.888 1.00 66.25 93 HIS A N 1
ATOM 764 C CA . HIS A 1 93 ? 2.564 6.279 0.638 1.00 66.25 93 HIS A CA 1
ATOM 765 C C . HIS A 1 93 ? 2.132 6.939 1.943 1.00 66.25 93 HIS A C 1
ATOM 767 O O . HIS A 1 93 ? 1.433 6.376 2.785 1.00 66.25 93 HIS A O 1
ATOM 773 N N . ASN A 1 94 ? 2.674 8.125 2.153 1.00 52.12 94 ASN A N 1
ATOM 774 C CA . ASN A 1 94 ? 2.466 8.901 3.329 1.00 52.12 94 ASN A CA 1
ATOM 775 C C . ASN A 1 94 ? 1.055 9.430 3.165 1.00 52.12 94 ASN A C 1
ATOM 777 O O . ASN A 1 94 ? 0.812 10.286 2.314 1.00 52.12 94 ASN A O 1
ATOM 781 N N . LYS A 1 95 ? 0.132 8.927 3.986 1.00 51.25 95 LYS A N 1
ATOM 782 C CA . LYS A 1 95 ? -1.207 9.505 4.103 1.00 51.25 95 LYS A CA 1
ATOM 783 C C . LYS A 1 95 ? -1.157 11.024 4.370 1.00 51.25 95 LYS A C 1
ATOM 785 O O . LYS A 1 95 ? -2.143 11.694 4.118 1.00 51.25 95 LYS A O 1
ATOM 790 N N . ALA A 1 96 ? -0.015 11.580 4.799 1.00 45.75 96 ALA A N 1
ATOM 791 C CA . ALA A 1 96 ? 0.189 13.010 5.026 1.00 45.75 96 ALA A CA 1
ATOM 792 C C . ALA A 1 96 ? 0.669 13.837 3.811 1.00 45.75 96 ALA A C 1
ATOM 794 O O . ALA A 1 96 ? 0.785 15.049 3.949 1.00 45.75 96 ALA A O 1
ATOM 795 N N . TYR A 1 97 ? 0.948 13.249 2.638 1.00 41.31 97 TYR A N 1
ATOM 796 C CA . TYR A 1 97 ? 1.186 14.029 1.400 1.00 41.31 97 TYR A CA 1
ATOM 797 C C . TYR A 1 97 ? 0.031 13.944 0.407 1.00 41.31 97 TYR A C 1
ATOM 799 O O . TYR A 1 97 ? 0.163 14.376 -0.735 1.00 41.31 97 TYR A O 1
ATOM 807 N N . ASN A 1 98 ? -1.124 13.472 0.872 1.00 39.41 98 ASN A N 1
ATOM 808 C CA . ASN A 1 98 ? -2.377 13.690 0.181 1.00 39.41 98 ASN A CA 1
ATOM 809 C C . ASN A 1 98 ? -3.081 14.943 0.716 1.00 39.41 98 ASN A C 1
ATOM 811 O O . ASN A 1 98 ? -4.223 14.912 1.151 1.00 39.41 98 ASN A O 1
ATOM 815 N N . ILE A 1 99 ? -2.365 16.069 0.628 1.00 40.03 99 ILE A N 1
ATOM 816 C CA . ILE A 1 99 ? -2.992 17.333 0.236 1.00 40.03 99 ILE A CA 1
ATOM 817 C C . ILE A 1 99 ? -3.001 17.326 -1.301 1.00 40.03 99 ILE A C 1
ATOM 819 O O . ILE A 1 99 ? -2.428 18.185 -1.966 1.00 40.03 99 ILE A O 1
ATOM 823 N N . GLN A 1 100 ? -3.602 16.294 -1.898 1.00 43.25 100 GLN A N 1
ATOM 824 C CA . GLN A 1 100 ? -4.369 16.576 -3.091 1.00 43.25 100 GLN A CA 1
ATOM 825 C C . GLN A 1 100 ? -5.543 17.386 -2.567 1.00 43.25 100 GLN A C 1
ATOM 827 O O . GLN A 1 100 ? -6.271 16.961 -1.677 1.00 43.25 100 GLN A O 1
ATOM 832 N N . SER A 1 101 ? -5.642 18.609 -3.067 1.00 43.66 101 SER A N 1
ATOM 833 C CA . SER A 1 101 ? -6.906 19.307 -3.215 1.00 43.66 101 SER A CA 1
ATOM 834 C C . SER A 1 101 ? -7.870 18.360 -3.939 1.00 43.66 101 SER A C 1
ATOM 836 O O . SER A 1 101 ? -8.026 18.438 -5.157 1.00 43.66 101 SER A O 1
ATOM 838 N N . TYR A 1 102 ? -8.461 17.417 -3.214 1.00 40.41 102 TYR A N 1
ATOM 839 C CA . TYR A 1 102 ? -9.710 16.819 -3.631 1.00 40.41 102 TYR A CA 1
ATOM 840 C C . TYR A 1 102 ? -10.743 17.931 -3.447 1.00 40.41 102 TYR A C 1
ATOM 842 O O . TYR A 1 102 ? -10.801 18.515 -2.359 1.00 40.41 102 TYR A O 1
ATOM 850 N N . PRO A 1 103 ? -11.502 18.305 -4.486 1.00 43.69 103 PRO A N 1
ATOM 851 C CA . PRO A 1 103 ? -12.700 19.091 -4.248 1.00 43.69 103 PRO A CA 1
ATOM 852 C C . PRO A 1 103 ? -13.559 18.287 -3.265 1.00 43.69 103 PRO A C 1
ATOM 854 O O . PRO A 1 103 ? -13.691 17.080 -3.440 1.00 43.69 103 PRO A O 1
ATOM 857 N N . GLN A 1 104 ? -14.015 18.957 -2.205 1.00 59.97 104 GLN A N 1
ATOM 858 C CA . GLN A 1 104 ? -14.920 18.480 -1.153 1.00 59.97 104 GLN A CA 1
ATOM 859 C C . GLN A 1 104 ? -15.642 17.173 -1.527 1.00 59.97 104 GLN A C 1
ATOM 861 O O . GLN A 1 104 ? -16.548 17.179 -2.357 1.00 59.97 104 GLN A O 1
ATOM 866 N N . GLU A 1 105 ? -15.207 16.045 -0.962 1.00 59.53 105 GLU A N 1
ATOM 867 C CA . GLU A 1 105 ? -15.935 14.787 -1.123 1.00 59.53 105 GLU A CA 1
ATOM 868 C C . GLU A 1 105 ? -17.068 14.758 -0.094 1.00 59.53 105 GLU A C 1
ATOM 870 O O . GLU A 1 105 ? -16.842 14.488 1.088 1.00 59.53 105 GLU A O 1
ATOM 875 N N . ASP A 1 106 ? -18.283 15.063 -0.546 1.00 76.19 106 ASP A N 1
ATOM 876 C CA . ASP A 1 106 ? -19.493 14.879 0.249 1.00 76.19 106 ASP A CA 1
ATOM 877 C C . ASP A 1 106 ? -19.725 13.376 0.483 1.00 76.19 106 ASP A C 1
ATOM 879 O O . ASP A 1 106 ? -19.716 12.562 -0.447 1.00 76.19 106 ASP A O 1
ATOM 883 N N . VAL A 1 107 ? -19.924 12.984 1.745 1.00 82.94 107 VAL A N 1
ATOM 884 C CA . VAL A 1 107 ? -20.169 11.586 2.126 1.00 82.94 107 VAL A CA 1
ATOM 885 C C . VAL A 1 107 ? -21.665 11.367 2.316 1.00 82.94 107 VAL A C 1
ATOM 887 O O . VAL A 1 107 ? -22.252 11.825 3.294 1.00 82.94 107 VAL A O 1
ATOM 890 N N . HIS A 1 108 ? -22.277 10.593 1.420 1.00 87.38 108 HIS A N 1
ATOM 891 C CA . HIS A 1 108 ? -23.681 10.201 1.537 1.00 87.38 108 HIS A CA 1
ATOM 892 C C . HIS A 1 108 ? -23.825 8.829 2.203 1.00 87.38 108 HIS A C 1
ATOM 894 O O . HIS A 1 108 ? -23.168 7.859 1.822 1.00 87.38 108 HIS A O 1
ATOM 900 N N . MET A 1 109 ? -24.725 8.730 3.182 1.00 84.75 109 MET A N 1
ATOM 901 C CA . MET A 1 109 ? -25.033 7.487 3.892 1.00 84.75 109 MET A CA 1
ATOM 902 C C . MET A 1 109 ? -26.546 7.278 3.956 1.00 84.75 109 MET A C 1
ATOM 904 O O . MET A 1 109 ? -27.291 8.205 4.259 1.00 84.75 109 MET A O 1
ATOM 908 N N . ILE A 1 110 ? -26.998 6.047 3.699 1.00 91.94 110 ILE A N 1
ATOM 909 C CA . ILE A 1 110 ? -28.398 5.638 3.870 1.00 91.94 110 ILE A CA 1
ATOM 910 C C . ILE A 1 110 ? -28.471 4.787 5.131 1.00 91.94 110 ILE A C 1
ATOM 912 O O . ILE A 1 110 ? -27.865 3.717 5.198 1.00 91.94 110 ILE A O 1
ATOM 916 N N . ILE A 1 111 ? -29.201 5.274 6.129 1.00 93.25 111 ILE A N 1
ATOM 917 C CA . ILE A 1 111 ? -29.331 4.634 7.438 1.00 93.25 111 ILE A CA 1
ATOM 918 C C . ILE A 1 111 ? -30.802 4.550 7.865 1.00 93.25 111 ILE A C 1
ATOM 920 O O . ILE A 1 111 ? -31.620 5.336 7.381 1.00 93.25 111 ILE A O 1
ATOM 924 N N . PRO A 1 112 ? -31.167 3.586 8.734 1.00 94.50 112 PRO A N 1
ATOM 925 C CA . PRO A 1 112 ? -32.520 3.491 9.276 1.00 94.50 112 PRO A CA 1
ATOM 926 C C . PRO A 1 112 ? -32.950 4.763 10.031 1.00 94.50 112 PRO A C 1
ATOM 928 O O . PRO A 1 112 ? -32.095 5.519 10.491 1.00 94.50 112 PRO A O 1
ATOM 931 N N . PRO A 1 113 ? -34.260 5.003 10.218 1.00 95.81 113 PRO A N 1
ATOM 932 C CA . PRO A 1 113 ? -34.734 6.105 11.049 1.00 95.81 113 PRO A CA 1
ATOM 933 C C . PRO A 1 113 ? -34.241 5.967 12.494 1.00 95.81 113 PRO A C 1
ATOM 935 O O . PRO A 1 113 ? -34.310 4.889 13.087 1.00 95.81 113 PRO A O 1
ATOM 938 N N . GLY A 1 114 ? -33.756 7.061 13.076 1.00 94.62 114 GLY A N 1
ATOM 939 C CA . GLY A 1 114 ? -33.150 7.036 14.403 1.00 94.62 114 GLY A CA 1
ATOM 940 C C . GLY A 1 114 ? -32.384 8.306 14.758 1.00 94.62 114 GLY A C 1
ATOM 941 O O . GLY A 1 114 ? -32.340 9.270 13.994 1.00 94.62 114 GLY A O 1
ATOM 942 N N . SER A 1 115 ? -31.785 8.302 15.948 1.00 95.75 115 SER A N 1
ATOM 943 C CA . SER A 1 115 ? -30.905 9.373 16.423 1.00 95.75 115 SER A CA 1
ATOM 944 C C . SER A 1 115 ? -29.449 8.928 16.330 1.00 95.75 115 SER A C 1
ATOM 946 O O . SER A 1 115 ? -29.083 7.894 16.886 1.00 95.75 115 SER A O 1
ATOM 948 N N . TYR A 1 116 ? -28.621 9.725 15.661 1.00 94.50 116 TYR A N 1
ATOM 949 C CA . TYR A 1 116 ? -27.227 9.413 15.363 1.00 94.50 116 TYR A CA 1
ATOM 950 C C . TYR A 1 116 ? -26.305 10.545 15.811 1.00 94.50 116 TYR A C 1
ATOM 952 O O . TYR A 1 116 ? -26.665 11.717 15.734 1.00 94.50 116 TYR A O 1
ATOM 960 N N . SER A 1 117 ? -25.100 10.190 16.258 1.00 93.88 117 SER A N 1
ATOM 961 C CA . SER A 1 117 ? -24.008 11.140 16.483 1.00 93.88 117 SER A CA 1
ATOM 962 C C . SER A 1 117 ? -23.043 11.055 15.308 1.00 93.88 117 SER A C 1
ATOM 964 O O . SER A 1 117 ? -22.463 9.996 15.072 1.00 93.88 117 SER A O 1
ATOM 966 N N . VAL A 1 118 ? -22.862 12.159 14.589 1.00 92.25 118 VAL A N 1
ATOM 967 C CA . VAL A 1 118 ? -21.923 12.266 13.469 1.00 92.25 118 VAL A CA 1
ATOM 968 C C . VAL A 1 118 ? -20.756 13.133 13.911 1.00 92.25 118 VAL A C 1
ATOM 970 O O . VAL A 1 118 ? -20.943 14.289 14.288 1.00 92.25 118 VAL A O 1
ATOM 973 N N . SER A 1 119 ? -19.554 12.566 13.880 1.00 90.62 119 SER A N 1
ATOM 974 C CA . SER A 1 119 ? -18.333 13.213 14.356 1.00 90.62 119 SER A CA 1
ATOM 975 C C . SER A 1 119 ? -17.289 13.244 13.252 1.00 90.62 119 SER A C 1
ATOM 977 O O . SER A 1 119 ? -17.027 12.219 12.623 1.00 90.62 119 SER A O 1
ATOM 979 N N . ALA A 1 120 ? -16.653 14.395 13.063 1.00 89.44 120 ALA A N 1
ATOM 980 C CA . ALA A 1 120 ? -15.573 14.573 12.107 1.00 89.44 120 ALA A CA 1
ATOM 981 C C . ALA A 1 120 ? -14.338 15.169 12.796 1.00 89.44 120 ALA A C 1
ATOM 983 O O . ALA A 1 120 ? -14.447 15.910 13.778 1.00 89.44 120 ALA A O 1
ATOM 984 N N . ARG A 1 121 ? -13.157 14.793 12.298 1.00 86.62 121 ARG A N 1
ATOM 985 C CA . ARG A 1 121 ? -11.859 15.161 12.871 1.00 86.62 121 ARG A CA 1
ATOM 986 C C . ARG A 1 121 ? -10.922 15.691 11.794 1.00 86.62 121 ARG A C 1
ATOM 988 O O . ARG A 1 121 ? -10.630 14.973 10.839 1.00 86.62 121 ARG A O 1
ATOM 995 N N . SER A 1 122 ? -10.387 16.892 12.006 1.00 81.69 122 SER A N 1
ATOM 996 C CA . SER A 1 122 ? -9.303 17.447 11.196 1.00 81.69 122 SER A CA 1
ATOM 997 C C . SER A 1 122 ? -8.018 16.660 11.437 1.00 81.69 122 SER A C 1
ATOM 999 O O . SER A 1 122 ? -7.568 16.499 12.576 1.00 81.69 122 SER A O 1
ATOM 1001 N N . HIS A 1 123 ? -7.402 16.170 10.362 1.00 70.81 123 HIS A N 1
ATOM 1002 C CA . HIS A 1 123 ? -6.093 15.518 10.438 1.00 70.81 123 HIS A CA 1
ATOM 1003 C C . HIS A 1 123 ? -4.948 16.536 10.596 1.00 70.81 123 HIS A C 1
ATOM 1005 O O . HIS A 1 123 ? -3.866 16.166 11.045 1.00 70.81 123 HIS A O 1
ATOM 1011 N N . ILE A 1 124 ? -5.171 17.800 10.218 1.00 70.94 124 ILE A N 1
ATOM 1012 C CA . ILE A 1 124 ? -4.146 18.852 10.230 1.00 70.94 124 ILE A CA 1
ATOM 1013 C C . ILE A 1 124 ? -4.093 19.513 11.611 1.00 70.94 124 ILE A C 1
ATOM 1015 O O . ILE A 1 124 ? -3.050 19.474 12.259 1.00 70.94 124 ILE A O 1
ATOM 1019 N N . ASP A 1 125 ? -5.231 20.022 12.090 1.00 75.94 125 ASP A N 1
ATOM 1020 C CA . ASP A 1 125 ? -5.293 20.808 13.332 1.00 75.94 125 ASP A CA 1
ATOM 1021 C C . ASP A 1 125 ? -5.765 19.991 14.544 1.00 75.94 125 ASP A C 1
ATOM 1023 O O . ASP A 1 125 ? -5.735 20.454 15.684 1.00 75.94 125 ASP A O 1
ATOM 1027 N N . GLY A 1 126 ? -6.202 18.746 14.325 1.00 76.62 126 GLY A N 1
ATOM 1028 C CA . GLY A 1 126 ? -6.679 17.859 15.387 1.00 76.62 126 GLY A CA 1
ATOM 1029 C C . GLY A 1 126 ? -8.035 18.250 15.984 1.00 76.62 126 GLY A C 1
ATOM 1030 O O . GLY A 1 126 ? -8.463 17.610 16.947 1.00 76.62 126 GLY A O 1
ATOM 1031 N N . ILE A 1 127 ? -8.700 19.264 15.422 1.00 80.94 127 ILE A N 1
ATOM 1032 C CA . ILE A 1 127 ? -10.032 19.735 15.812 1.00 80.94 127 ILE A CA 1
ATOM 1033 C C . ILE A 1 127 ? -11.059 18.622 15.578 1.00 80.94 127 ILE A C 1
ATOM 1035 O O . ILE A 1 127 ? -11.053 17.965 14.538 1.00 80.94 127 ILE A O 1
ATOM 1039 N N . ASN A 1 128 ? -11.946 18.423 16.555 1.00 87.44 128 ASN A N 1
ATOM 1040 C CA . ASN A 1 128 ? -13.063 17.484 16.478 1.00 87.44 128 ASN A CA 1
ATOM 1041 C C . ASN A 1 128 ? -14.381 18.254 16.586 1.00 87.44 128 ASN A C 1
ATOM 1043 O O . ASN A 1 128 ? -14.561 19.019 17.533 1.00 87.44 128 ASN A O 1
ATOM 1047 N N . GLN A 1 129 ? -15.325 17.985 15.689 1.00 90.12 129 GLN A N 1
ATOM 1048 C CA . GLN A 1 129 ? -16.685 18.525 15.746 1.00 90.12 129 GLN A CA 1
ATOM 1049 C C . GLN A 1 129 ? -17.693 17.373 15.684 1.00 90.12 129 GLN A C 1
ATOM 1051 O O . GLN A 1 129 ? -17.484 16.395 14.969 1.00 90.12 129 GLN A O 1
ATOM 1056 N N . SER A 1 130 ? -18.760 17.442 16.484 1.00 92.94 130 SER A N 1
ATOM 1057 C CA . SER A 1 130 ? -19.792 16.399 16.564 1.00 92.94 130 SER A CA 1
ATOM 1058 C C . SER A 1 130 ? -21.190 17.005 16.558 1.00 92.94 130 SER A C 1
ATOM 1060 O O . SER A 1 130 ? -21.443 17.966 17.281 1.00 92.94 130 SER A O 1
ATOM 1062 N N . HIS A 1 131 ? -22.098 16.409 15.789 1.00 90.81 131 HIS A N 1
ATOM 1063 C CA . HIS A 1 131 ? -23.504 16.791 15.705 1.00 90.81 131 HIS A CA 1
ATOM 1064 C C . HIS A 1 131 ? -24.392 15.594 16.028 1.00 90.81 131 HIS A C 1
ATOM 1066 O O . HIS A 1 131 ? -24.133 14.479 15.579 1.00 90.81 131 HIS A O 1
ATOM 1072 N N . ILE A 1 132 ? -25.462 15.832 16.783 1.00 93.50 132 ILE A N 1
ATOM 1073 C CA . ILE A 1 132 ? -26.516 14.840 16.990 1.00 93.50 132 ILE A CA 1
ATOM 1074 C C . ILE A 1 132 ? -27.631 15.154 16.001 1.00 93.50 132 ILE A C 1
ATOM 1076 O O . ILE A 1 132 ? -28.211 16.237 16.048 1.00 93.50 132 ILE A O 1
ATOM 1080 N N . ILE A 1 133 ? -27.925 14.206 15.117 1.00 94.19 133 ILE A N 1
ATOM 1081 C CA . ILE A 1 133 ? -28.979 14.325 14.111 1.00 94.19 133 ILE A CA 1
ATOM 1082 C C . ILE A 1 133 ? -30.060 13.282 14.357 1.00 94.19 133 ILE A C 1
ATOM 1084 O O . ILE A 1 133 ? -29.787 12.149 14.752 1.00 94.19 133 ILE A O 1
ATOM 1088 N N . HIS A 1 134 ? -31.305 13.676 14.119 1.00 93.44 134 HIS A N 1
ATOM 1089 C CA . HIS A 1 134 ? -32.457 12.791 14.189 1.00 93.44 134 HIS A CA 1
ATOM 1090 C C . HIS A 1 134 ? -33.061 12.664 12.793 1.00 93.44 134 HIS A C 1
ATOM 1092 O O . HIS A 1 134 ? -33.490 13.663 12.215 1.00 93.44 134 HIS A O 1
ATOM 1098 N N . ILE A 1 135 ? -33.071 11.445 12.256 1.00 94.81 135 ILE A N 1
ATOM 1099 C CA . ILE A 1 135 ? -33.488 11.145 10.885 1.00 94.81 135 ILE A CA 1
ATOM 1100 C C . ILE A 1 135 ? -34.820 10.403 10.928 1.00 94.81 135 ILE A C 1
ATOM 1102 O O . ILE A 1 135 ? -34.935 9.346 11.554 1.00 94.81 135 ILE A O 1
ATOM 1106 N N . ARG A 1 136 ? -35.825 10.958 10.251 1.00 92.94 136 ARG A N 1
ATOM 1107 C CA . ARG A 1 136 ? -37.131 10.327 10.026 1.00 92.94 136 ARG A CA 1
ATOM 1108 C C . ARG A 1 136 ? -37.142 9.556 8.704 1.00 92.94 136 ARG A C 1
ATOM 1110 O O . ARG A 1 136 ? -36.270 9.727 7.857 1.00 92.94 136 ARG A O 1
ATOM 1117 N N . GLU A 1 137 ? -38.138 8.699 8.517 1.00 92.75 137 GLU A N 1
ATOM 1118 C CA . GLU A 1 137 ? -38.293 7.925 7.283 1.00 92.75 137 GLU A CA 1
ATOM 1119 C C . GLU A 1 137 ? -38.441 8.844 6.057 1.00 92.75 137 GLU A C 1
ATOM 1121 O O . GLU A 1 137 ? -39.231 9.788 6.069 1.00 92.75 137 GLU A O 1
ATOM 1126 N N . GLY A 1 138 ? -37.635 8.596 5.018 1.00 89.44 138 GLY A N 1
ATOM 1127 C CA . GLY A 1 138 ? -37.603 9.407 3.795 1.00 89.44 138 GLY A CA 1
ATOM 1128 C C . GLY A 1 138 ? -36.951 10.790 3.936 1.00 89.44 138 GLY A C 1
ATOM 1129 O O . GLY A 1 138 ? -36.986 11.566 2.985 1.00 89.44 138 GLY A O 1
ATOM 1130 N N . GLN A 1 139 ? -36.367 11.116 5.094 1.00 91.38 139 GLN A N 1
ATOM 1131 C CA . GLN A 1 139 ? -35.707 12.398 5.332 1.00 91.38 139 GLN A CA 1
ATOM 1132 C C . GLN A 1 139 ? -34.238 12.368 4.888 1.00 91.38 139 GLN A C 1
ATOM 1134 O O . GLN A 1 139 ? -33.500 11.440 5.213 1.00 91.38 139 GLN A O 1
ATOM 1139 N N . THR A 1 140 ? -33.799 13.436 4.223 1.00 92.62 140 THR A N 1
ATOM 1140 C CA . THR A 1 140 ? -32.384 13.711 3.935 1.00 92.62 140 THR A CA 1
ATOM 1141 C C . THR A 1 140 ? -31.904 14.843 4.839 1.00 92.62 140 THR A C 1
ATOM 1143 O O . THR A 1 140 ? -32.627 15.818 5.050 1.00 92.62 140 THR A O 1
ATOM 1146 N N . VAL A 1 141 ? -30.714 14.687 5.419 1.00 90.69 141 VAL A N 1
ATOM 1147 C CA . VAL A 1 141 ? -30.092 15.675 6.306 1.00 90.69 141 VAL A CA 1
ATOM 1148 C C . VAL A 1 141 ? -28.667 15.901 5.828 1.00 90.69 141 VAL A C 1
ATOM 1150 O O . VAL A 1 141 ? -27.861 14.973 5.869 1.00 90.69 141 VAL A O 1
ATOM 1153 N N . ASP A 1 142 ? -28.375 17.129 5.414 1.00 90.69 142 ASP A N 1
ATOM 1154 C CA . ASP A 1 142 ? -27.026 17.558 5.057 1.00 90.69 142 ASP A CA 1
ATOM 1155 C C . ASP A 1 142 ? -26.325 18.093 6.310 1.00 90.69 142 ASP A C 1
ATOM 1157 O O . ASP A 1 142 ? -26.917 18.832 7.105 1.00 90.69 142 ASP A O 1
ATOM 1161 N N . VAL A 1 143 ? -25.083 17.662 6.530 1.00 89.81 143 VAL A N 1
ATOM 1162 C CA . VAL A 1 143 ? -24.300 18.016 7.718 1.00 89.81 143 VAL A CA 1
ATOM 1163 C C . VAL A 1 143 ? -22.936 18.522 7.284 1.00 89.81 143 VAL A C 1
ATOM 1165 O O . VAL A 1 143 ? -22.115 17.752 6.791 1.00 89.81 143 VAL A O 1
ATOM 1168 N N . ASP A 1 144 ? -22.684 19.796 7.564 1.00 88.88 144 ASP A N 1
ATOM 1169 C CA . ASP A 1 144 ? -21.400 20.439 7.316 1.00 88.88 144 ASP A CA 1
ATOM 1170 C C . ASP A 1 144 ? -20.522 20.429 8.571 1.00 88.88 144 ASP A C 1
ATOM 1172 O O . ASP A 1 144 ? -20.993 20.593 9.704 1.00 88.88 144 ASP A O 1
ATOM 1176 N N . PHE A 1 145 ? -19.215 20.278 8.370 1.00 84.44 145 PHE A N 1
ATOM 1177 C CA . PHE A 1 145 ? -18.216 20.384 9.428 1.00 84.44 145 PHE A CA 1
ATOM 1178 C C . PHE A 1 145 ? -17.225 21.499 9.091 1.00 84.44 145 PHE A C 1
ATOM 1180 O O . PHE A 1 145 ? -16.670 21.535 7.994 1.00 84.44 145 PHE A O 1
ATOM 1187 N N . VAL A 1 146 ? -16.993 22.398 10.047 1.00 81.06 146 VAL A N 1
ATOM 1188 C CA . VAL A 1 146 ? -15.987 23.462 9.961 1.00 81.06 146 VAL A CA 1
ATOM 1189 C C . VAL A 1 146 ? -14.808 23.009 10.821 1.00 81.06 146 VAL A C 1
ATOM 1191 O O . VAL A 1 146 ? -14.817 23.180 12.041 1.00 81.06 146 VAL A O 1
ATOM 1194 N N . LEU A 1 147 ? -13.851 22.336 10.179 1.00 72.19 147 LEU A N 1
ATOM 1195 C CA . LEU A 1 147 ? -12.738 21.609 10.806 1.00 72.19 147 LEU A CA 1
ATOM 1196 C C . LEU A 1 147 ? -11.382 22.272 10.603 1.00 72.19 147 LEU A C 1
ATOM 1198 O O . LEU A 1 147 ? -11.212 22.952 9.569 1.00 72.19 147 LEU A O 1
#

pLDDT: mean 78.81, std 16.22, range [39.41, 97.06]

Organism: Patella caerulea (NCBI:txid87958)

InterPro domains:
  IPR033214 A-kinase-interacting protein 1 [PF27911] (10-145)
  IPR033214 A-kinase-interacting protein 1 [PTHR14330] (7-96)
  IPR036272 Methuselah, N-terminal domain superfamily [SSF63877] (65-108)

Radius of gyration: 29.64 Å; chains: 1; bounding box: 74×50×71 Å

Secondary structure (DSSP, 8-state):
-HHHHHHHHHHHHHHHHHHHHHHHHHHT---PPPTT---------S---SSHHHHHHHHHHHHHHHHHHHHHHHHH-SS--HHHHHHHHHH---GGG---------------SEEEEEEEE-TTT--EEEEEEEE-TT---------